Protein AF-H0STV4-F1 (afdb_monomer_lite)

Structure (mmCIF, N/CA/C/O backbone):
data_AF-H0STV4-F1
#
_entry.id   AF-H0STV4-F1
#
loop_
_atom_site.group_PDB
_atom_site.id
_atom_site.type_symbol
_atom_site.label_atom_id
_atom_site.label_alt_id
_atom_site.label_comp_id
_atom_site.label_asym_id
_atom_site.label_entity_id
_atom_site.label_seq_id
_atom_site.pdbx_PDB_ins_code
_atom_site.Cartn_x
_atom_site.Cartn_y
_atom_site.Cartn_z
_atom_site.occupancy
_atom_site.B_iso_or_equiv
_atom_site.auth_seq_id
_atom_site.auth_comp_id
_atom_site.auth_asym_id
_atom_site.auth_atom_id
_atom_site.pdbx_PDB_model_num
ATOM 1 N N . MET A 1 1 ? -21.681 3.203 3.249 1.00 51.81 1 MET A N 1
ATOM 2 C CA . MET A 1 1 ? -21.880 1.902 2.572 1.00 51.81 1 MET A CA 1
ATOM 3 C C . MET A 1 1 ? -22.870 2.113 1.442 1.00 51.81 1 MET A C 1
ATOM 5 O O . MET A 1 1 ? -23.924 2.678 1.706 1.00 51.81 1 MET A O 1
ATOM 9 N N . ALA A 1 2 ? -22.543 1.717 0.211 1.00 47.66 2 ALA A N 1
ATOM 10 C CA . ALA A 1 2 ? -23.515 1.722 -0.880 1.00 47.66 2 ALA A CA 1
ATOM 11 C C . ALA A 1 2 ? -24.512 0.575 -0.651 1.00 47.66 2 ALA A C 1
ATOM 13 O O . ALA A 1 2 ? -24.099 -0.566 -0.449 1.00 47.66 2 ALA A O 1
ATOM 14 N N . ARG A 1 3 ? -25.816 0.874 -0.612 1.00 60.69 3 ARG A N 1
ATOM 15 C CA . ARG A 1 3 ? -26.851 -0.166 -0.558 1.00 60.69 3 ARG A CA 1
ATOM 16 C C . ARG A 1 3 ? -26.825 -0.938 -1.876 1.00 60.69 3 ARG A C 1
ATOM 18 O O . ARG A 1 3 ? -26.877 -0.329 -2.941 1.00 60.69 3 ARG A O 1
ATOM 25 N N . LEU A 1 4 ? -26.755 -2.265 -1.795 1.00 68.12 4 LEU A N 1
ATOM 26 C CA . LEU A 1 4 ? -26.917 -3.127 -2.963 1.00 68.12 4 LEU A CA 1
ATOM 27 C C . LEU A 1 4 ? -28.318 -2.913 -3.552 1.00 68.12 4 LEU A C 1
ATOM 29 O O . LEU A 1 4 ? -29.299 -2.781 -2.813 1.00 68.12 4 LEU A O 1
ATOM 33 N N . ARG A 1 5 ? -28.398 -2.848 -4.884 1.00 71.69 5 ARG A N 1
ATOM 34 C CA . ARG A 1 5 ? -29.666 -2.703 -5.605 1.00 71.69 5 ARG A CA 1
ATOM 35 C C . ARG A 1 5 ? -30.547 -3.936 -5.354 1.00 71.69 5 ARG A C 1
ATOM 37 O O . ARG A 1 5 ? -30.046 -5.029 -5.082 1.00 71.69 5 ARG A O 1
ATOM 44 N N . LYS A 1 6 ? -31.874 -3.756 -5.400 1.00 68.56 6 LYS A N 1
ATOM 45 C CA . LYS A 1 6 ? -32.852 -4.823 -5.100 1.00 68.56 6 LYS A CA 1
ATOM 46 C C . LYS A 1 6 ? -32.646 -6.075 -5.965 1.00 68.56 6 LYS A C 1
ATOM 48 O O . LYS A 1 6 ? -32.851 -7.169 -5.454 1.00 68.56 6 LYS A O 1
ATOM 53 N N . ASP A 1 7 ? -32.181 -5.891 -7.196 1.00 74.38 7 ASP A N 1
ATOM 54 C CA . ASP A 1 7 ? -31.898 -6.885 -8.240 1.00 74.38 7 ASP A CA 1
ATOM 55 C C . ASP A 1 7 ? -30.516 -7.558 -8.128 1.00 74.38 7 ASP A C 1
ATOM 57 O O . ASP A 1 7 ? -30.128 -8.323 -9.008 1.00 74.38 7 ASP A O 1
ATOM 61 N N . HIS A 1 8 ? -29.750 -7.302 -7.064 1.00 72.62 8 HIS A N 1
ATOM 62 C CA . HIS A 1 8 ? -28.451 -7.944 -6.893 1.00 72.62 8 HIS A CA 1
ATOM 63 C C . HIS A 1 8 ? -28.598 -9.459 -6.664 1.00 72.62 8 HIS A C 1
ATOM 65 O O . HIS A 1 8 ? -29.076 -9.868 -5.602 1.00 72.62 8 HIS A O 1
ATOM 71 N N . GLN A 1 9 ? -28.144 -10.240 -7.652 1.00 75.69 9 GLN A N 1
ATOM 72 C CA . GLN A 1 9 ? -28.145 -11.713 -7.724 1.00 75.69 9 GLN A CA 1
ATOM 73 C C . GLN A 1 9 ? -27.020 -12.387 -6.904 1.00 75.69 9 GLN A C 1
ATOM 75 O O . GLN A 1 9 ? -26.939 -13.609 -6.861 1.00 75.69 9 GLN A O 1
ATOM 80 N N . GLY A 1 10 ? -26.118 -11.617 -6.283 1.00 77.50 10 GLY A N 1
ATOM 81 C CA . GLY A 1 10 ? -25.005 -12.155 -5.492 1.00 77.50 10 GLY A CA 1
ATOM 82 C C . GLY A 1 10 ? -25.397 -12.584 -4.073 1.00 77.50 10 GLY A C 1
ATOM 83 O O . GLY A 1 10 ? -26.418 -12.146 -3.534 1.00 77.50 10 GLY A O 1
ATOM 84 N N . GLU A 1 11 ? -24.550 -13.412 -3.452 1.00 80.75 11 GLU A N 1
ATOM 85 C CA . GLU A 1 11 ? -24.729 -13.886 -2.076 1.00 80.75 11 GLU A CA 1
ATOM 86 C C . GLU A 1 11 ? -24.857 -12.712 -1.091 1.00 80.75 11 GLU A C 1
ATOM 88 O O . GLU A 1 11 ? -24.025 -11.797 -1.041 1.00 80.75 11 GLU A O 1
ATOM 93 N N . ARG A 1 12 ? -25.927 -12.733 -0.289 1.00 81.88 12 ARG A N 1
ATOM 94 C CA . ARG A 1 12 ? -26.217 -11.694 0.702 1.00 81.88 12 ARG A CA 1
ATOM 95 C C . ARG A 1 12 ? -25.847 -12.163 2.096 1.00 81.88 12 ARG A C 1
ATOM 97 O O . ARG A 1 12 ? -26.148 -13.277 2.504 1.00 81.88 12 ARG A O 1
ATOM 104 N N . ARG A 1 13 ? -25.278 -11.244 2.873 1.00 84.69 13 ARG A N 1
ATOM 105 C CA . ARG A 1 13 ? -25.019 -11.443 4.301 1.00 84.69 13 ARG A CA 1
ATOM 106 C C . ARG A 1 13 ? -26.339 -11.298 5.060 1.00 84.69 13 ARG A C 1
ATOM 108 O O . ARG A 1 13 ? -26.748 -10.181 5.364 1.00 84.69 13 ARG A O 1
ATOM 115 N N . THR A 1 14 ? -27.023 -12.413 5.284 1.00 87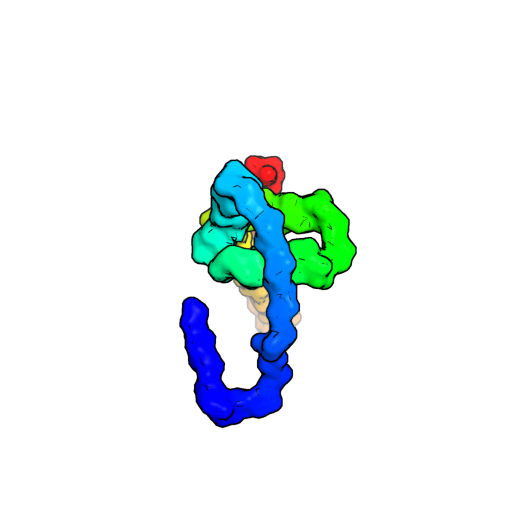.88 14 THR A N 1
ATOM 116 C CA . THR A 1 14 ? -28.345 -12.467 5.934 1.00 87.88 14 THR A CA 1
ATOM 117 C C . THR A 1 14 ? -28.286 -12.959 7.379 1.00 87.88 14 THR A C 1
ATOM 119 O O . THR A 1 14 ? -29.181 -12.641 8.157 1.00 87.88 14 THR A O 1
ATOM 122 N N . ALA A 1 15 ? -27.231 -13.685 7.757 1.00 87.38 15 ALA A N 1
ATOM 123 C CA . ALA A 1 15 ? -27.008 -14.141 9.126 1.00 87.38 15 ALA A CA 1
ATOM 124 C C . ALA A 1 15 ? -26.345 -13.052 9.988 1.00 87.38 15 ALA A C 1
ATOM 126 O O . ALA A 1 15 ? -25.443 -12.342 9.530 1.00 87.38 15 ALA A O 1
ATOM 127 N N . SER A 1 16 ? -26.776 -12.942 11.246 1.00 89.94 16 SER A N 1
ATOM 128 C CA . SER A 1 16 ? -26.238 -12.005 12.233 1.00 89.94 16 SER A CA 1
ATOM 129 C C . SER A 1 16 ? -25.525 -12.730 13.376 1.00 89.94 16 SER A C 1
ATOM 131 O O . SER A 1 16 ? -25.864 -13.852 13.741 1.00 89.94 16 SER A O 1
ATOM 133 N N . ILE A 1 17 ? -24.530 -12.055 13.952 1.00 87.19 17 ILE A N 1
ATOM 134 C CA . ILE A 1 17 ? -23.887 -12.429 15.214 1.00 87.19 17 ILE A CA 1
ATOM 135 C C . ILE A 1 17 ? -23.995 -11.217 16.140 1.00 87.19 17 ILE A C 1
ATOM 137 O O . ILE A 1 17 ? -23.702 -10.091 15.725 1.00 87.19 17 ILE A O 1
ATOM 141 N N . THR A 1 18 ? -24.403 -11.441 17.387 1.00 90.88 18 THR A N 1
ATOM 142 C CA . THR A 1 18 ? -24.515 -10.401 18.416 1.00 90.88 18 THR A CA 1
ATOM 143 C C . THR A 1 18 ? -23.579 -10.727 19.570 1.00 90.88 18 THR A C 1
ATOM 145 O O . THR A 1 18 ? -23.578 -11.845 20.071 1.00 90.88 18 THR A O 1
ATOM 148 N N . VAL A 1 19 ? -22.788 -9.741 19.995 1.00 88.38 19 VAL A N 1
ATOM 149 C CA . VAL A 1 19 ? -21.848 -9.857 21.116 1.00 88.38 19 VAL A CA 1
ATOM 150 C C . VAL A 1 19 ? -22.099 -8.690 22.063 1.00 88.38 19 VAL A C 1
ATOM 152 O O . VAL A 1 19 ? -22.200 -7.546 21.614 1.00 88.38 19 VAL A O 1
ATOM 155 N N . GLN A 1 20 ? -22.221 -8.971 23.360 1.00 94.69 20 GLN A N 1
ATOM 156 C CA . GLN A 1 20 ? -22.310 -7.932 24.383 1.00 94.69 20 GLN A CA 1
ATOM 157 C C . GLN A 1 20 ? -20.904 -7.462 24.759 1.00 94.69 20 GLN A C 1
ATOM 159 O O . GLN A 1 20 ? -20.009 -8.279 24.948 1.00 94.69 20 GLN A O 1
ATOM 164 N N . LEU A 1 21 ? -20.720 -6.146 24.840 1.00 93.00 21 LEU A N 1
ATOM 165 C CA . LEU A 1 21 ? -19.454 -5.501 25.173 1.00 93.00 21 LEU A CA 1
ATOM 166 C C . LEU A 1 21 ? -19.699 -4.478 26.276 1.00 93.00 21 LEU A C 1
ATOM 168 O O . LEU A 1 21 ? -20.718 -3.782 26.275 1.00 93.00 21 LEU A O 1
ATOM 172 N N . THR A 1 22 ? -18.728 -4.320 27.163 1.00 97.06 22 THR A N 1
ATOM 173 C CA . THR A 1 22 ? -18.657 -3.158 28.047 1.00 97.06 22 THR A CA 1
ATOM 174 C C . THR A 1 22 ? -18.464 -1.870 27.230 1.00 97.06 22 THR A C 1
ATOM 176 O O . THR A 1 22 ? -17.987 -1.905 26.085 1.00 97.06 22 THR A O 1
ATOM 179 N N . PRO A 1 23 ? -18.773 -0.689 27.802 1.00 96.62 23 PRO A N 1
ATOM 180 C CA . PRO A 1 23 ? -18.509 0.586 27.135 1.00 96.62 23 PRO A CA 1
ATOM 181 C C . PRO A 1 23 ? -17.040 0.754 26.719 1.00 96.62 23 PRO A C 1
ATOM 183 O O . PRO A 1 23 ? -16.761 1.254 25.628 1.00 96.62 23 PRO A O 1
ATOM 186 N N . GLN A 1 24 ? -16.103 0.286 27.550 1.00 94.00 24 GLN A N 1
ATOM 187 C CA . GLN A 1 24 ? -14.669 0.379 27.282 1.00 94.00 24 GLN A CA 1
ATOM 188 C C . GLN A 1 24 ? -14.239 -0.528 26.122 1.00 94.00 24 GLN A C 1
ATOM 190 O O . GLN A 1 24 ? -13.490 -0.101 25.244 1.00 94.00 24 GLN A O 1
ATOM 195 N N . GLU A 1 25 ? -14.735 -1.763 26.072 1.00 90.62 25 GLU A N 1
ATOM 196 C CA . GLU A 1 25 ? -14.464 -2.675 24.957 1.00 90.62 25 GLU A CA 1
ATOM 197 C C . GLU A 1 25 ? -15.044 -2.133 23.653 1.00 90.62 25 GLU A C 1
ATOM 199 O O . GLU A 1 25 ? -14.364 -2.126 22.626 1.00 90.62 25 GLU A O 1
ATOM 204 N N . ARG A 1 26 ? -16.266 -1.591 23.691 1.00 92.06 26 ARG A N 1
ATOM 205 C CA . ARG A 1 26 ? -16.886 -0.968 22.519 1.00 92.06 26 ARG A CA 1
ATOM 206 C C . ARG A 1 26 ? -16.070 0.216 22.004 1.00 92.06 26 ARG A C 1
ATOM 208 O O . ARG A 1 26 ? -15.904 0.338 20.788 1.00 92.06 26 ARG A O 1
ATOM 215 N N . ALA A 1 27 ? -15.553 1.063 22.894 1.00 89.38 27 ALA A N 1
ATOM 216 C CA . ALA A 1 27 ? -14.688 2.178 22.518 1.00 89.38 27 ALA A CA 1
ATOM 217 C C . ALA A 1 27 ? -13.421 1.680 21.807 1.00 89.38 27 ALA A C 1
ATOM 219 O O . ALA A 1 27 ? -13.135 2.129 20.700 1.00 89.38 27 ALA A O 1
ATOM 220 N N . ARG A 1 28 ? -12.745 0.666 22.366 1.00 85.88 28 ARG A N 1
ATOM 221 C CA . ARG A 1 28 ? -11.538 0.063 21.772 1.00 85.88 28 ARG A CA 1
ATOM 222 C C . ARG A 1 28 ? -11.792 -0.540 20.391 1.00 85.88 28 ARG A C 1
ATOM 224 O O . ARG A 1 28 ? -11.002 -0.337 19.475 1.00 85.88 28 ARG A O 1
ATOM 231 N N . VAL A 1 29 ? -12.887 -1.282 20.206 1.00 87.44 29 VAL A N 1
ATOM 232 C CA . VAL A 1 29 ? -13.220 -1.862 18.889 1.00 87.44 29 VAL A CA 1
ATOM 233 C C . VAL A 1 29 ? -13.570 -0.759 17.884 1.00 87.44 29 VAL A C 1
ATOM 235 O O . VAL A 1 29 ? -13.202 -0.854 16.717 1.00 87.44 29 VAL A O 1
ATOM 238 N N . THR A 1 30 ? -14.242 0.305 18.330 1.00 87.12 30 THR A N 1
ATOM 239 C CA . THR A 1 30 ? -14.601 1.449 17.474 1.00 87.12 30 THR A CA 1
ATOM 240 C C . THR A 1 30 ? -13.371 2.233 17.029 1.00 87.12 30 THR A C 1
ATOM 242 O O . THR A 1 30 ? -13.256 2.567 15.854 1.00 87.12 30 THR A O 1
ATOM 245 N N . GLU A 1 31 ? -12.439 2.480 17.945 1.00 84.62 31 GLU A N 1
ATOM 246 C CA . GLU A 1 31 ? -11.153 3.109 17.654 1.00 84.62 31 GLU A CA 1
ATOM 247 C C . GLU A 1 31 ? -10.359 2.288 16.631 1.00 84.62 31 GLU A C 1
ATOM 249 O O . GLU A 1 31 ? -9.963 2.810 15.588 1.00 84.62 31 GLU A O 1
ATOM 254 N N . ARG A 1 32 ? -10.224 0.976 16.865 1.00 81.44 32 ARG A N 1
ATOM 255 C CA . ARG A 1 32 ? -9.500 0.063 15.966 1.00 81.44 32 ARG A CA 1
ATOM 256 C C . ARG A 1 32 ? -10.146 -0.096 14.591 1.00 81.44 32 ARG A C 1
ATOM 258 O O . ARG A 1 32 ? -9.435 -0.294 13.611 1.00 81.44 32 ARG A O 1
ATOM 265 N N . ALA A 1 33 ? -11.472 0.001 14.491 1.00 83.19 33 ALA A N 1
ATOM 266 C CA . ALA A 1 33 ? -12.161 -0.031 13.201 1.00 83.19 33 ALA A CA 1
ATOM 267 C C . ALA A 1 33 ? -11.784 1.164 12.300 1.00 83.19 33 ALA A C 1
ATOM 269 O O . ALA A 1 33 ? -11.880 1.075 11.073 1.00 83.19 33 ALA A O 1
ATOM 270 N N . GLY A 1 34 ? -11.318 2.274 12.885 1.00 77.25 34 GLY A N 1
ATOM 271 C CA . GLY A 1 34 ? -10.871 3.453 12.153 1.00 77.25 34 GLY A CA 1
ATOM 272 C C . GLY A 1 34 ? -11.940 4.030 11.213 1.00 77.25 34 GLY A C 1
ATOM 273 O O . GLY A 1 34 ? -13.145 3.871 11.402 1.00 77.25 34 GLY A O 1
ATOM 274 N N . LYS A 1 35 ? -11.500 4.735 10.160 1.00 64.50 35 LYS A N 1
ATOM 275 C CA . LYS A 1 35 ? -12.401 5.404 9.194 1.00 64.50 35 LYS A CA 1
ATOM 276 C C . LYS A 1 35 ? -12.820 4.530 8.001 1.00 64.50 35 LYS A C 1
ATOM 278 O O . LYS A 1 35 ? -13.582 4.995 7.153 1.00 64.50 35 LYS A O 1
ATOM 283 N N . ARG A 1 36 ? -12.303 3.304 7.860 1.00 54.72 36 ARG A N 1
ATOM 284 C CA . ARG A 1 36 ? -12.459 2.500 6.632 1.00 54.72 36 ARG A CA 1
ATOM 285 C C . ARG A 1 36 ? -13.239 1.215 6.886 1.00 54.72 36 ARG A C 1
ATOM 287 O O . ARG A 1 36 ? -12.683 0.225 7.330 1.00 54.72 36 ARG A O 1
ATOM 294 N N . GLY A 1 37 ? -14.508 1.231 6.474 1.00 60.88 37 GLY A N 1
ATOM 295 C CA . GLY A 1 37 ? -15.434 0.111 6.645 1.00 60.88 37 GLY A CA 1
ATOM 296 C C . GLY A 1 37 ? -16.001 0.127 8.060 1.00 60.88 37 GLY A C 1
ATOM 297 O O . GLY A 1 37 ? -15.259 0.035 9.023 1.00 60.88 37 GLY A O 1
ATOM 298 N N . GLY A 1 38 ? -17.314 0.325 8.202 1.00 79.88 38 GLY A N 1
ATOM 299 C CA . GLY A 1 38 ? -17.937 0.454 9.523 1.00 79.88 38 GLY A CA 1
ATOM 300 C C . GLY A 1 38 ? -17.645 -0.738 10.4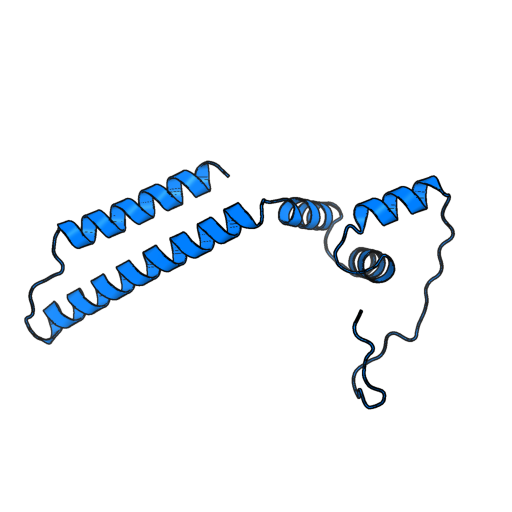44 1.00 79.88 38 GLY A C 1
ATOM 301 O O . GLY A 1 38 ? -17.260 -1.808 9.978 1.00 79.88 38 GLY A O 1
ATOM 302 N N . LEU A 1 39 ? -17.893 -0.556 11.743 1.00 84.88 39 LEU A N 1
ATOM 303 C CA . LEU A 1 39 ? -17.599 -1.505 12.827 1.00 84.88 39 LEU A CA 1
ATOM 304 C C . LEU A 1 39 ? -17.868 -2.984 12.475 1.00 84.88 39 LEU A C 1
ATOM 306 O O . LEU A 1 39 ? -17.042 -3.850 12.744 1.00 84.88 39 LEU A O 1
ATOM 310 N N . SER A 1 40 ? -18.998 -3.276 11.826 1.00 84.62 40 SER A N 1
ATOM 311 C CA . SER A 1 40 ? -19.384 -4.636 11.431 1.00 84.62 40 SER A CA 1
ATOM 312 C C . SER A 1 40 ? -18.455 -5.273 10.391 1.00 84.62 40 SER A C 1
ATOM 314 O O . SER A 1 40 ? -18.210 -6.474 10.451 1.00 84.62 40 SER A O 1
ATOM 316 N N . GLU A 1 41 ? -17.930 -4.497 9.439 1.00 82.94 41 GLU A N 1
ATOM 317 C CA . GLU A 1 41 ? -16.983 -5.005 8.438 1.00 82.94 41 GLU A CA 1
ATOM 318 C C . GLU A 1 41 ? -15.614 -5.269 9.067 1.00 82.94 41 GLU A C 1
ATOM 320 O O . GLU A 1 41 ? -15.006 -6.297 8.773 1.00 82.94 41 GLU A O 1
ATOM 325 N N . TYR A 1 42 ? -15.171 -4.385 9.970 1.00 85.19 42 TYR A N 1
ATOM 326 C CA . TYR A 1 42 ? -13.942 -4.577 10.741 1.00 85.19 42 TYR A CA 1
ATOM 327 C C . TYR A 1 42 ? -13.991 -5.886 11.542 1.00 85.19 42 TYR A C 1
ATOM 329 O O . TYR A 1 42 ? -13.133 -6.752 11.371 1.00 85.19 42 TYR A O 1
ATOM 337 N N . VAL A 1 43 ? -15.044 -6.075 12.345 1.00 86.56 43 VAL A N 1
ATOM 338 C CA . VAL A 1 43 ? -15.220 -7.285 13.164 1.00 86.56 43 VAL A CA 1
ATOM 339 C C . VAL A 1 43 ? -15.316 -8.535 12.290 1.00 86.56 43 VAL A C 1
ATOM 341 O O . VAL A 1 43 ? -14.639 -9.523 12.561 1.00 86.56 43 VAL A O 1
ATOM 344 N N . ARG A 1 44 ? -16.103 -8.494 11.207 1.00 85.56 44 ARG A N 1
ATOM 345 C CA . ARG A 1 44 ? -16.239 -9.631 10.287 1.00 85.56 44 ARG A CA 1
ATOM 346 C C . ARG A 1 44 ? -14.898 -10.027 9.677 1.00 85.56 44 ARG A C 1
ATOM 348 O O . ARG A 1 44 ? -14.584 -11.212 9.650 1.00 85.56 44 ARG A O 1
ATOM 355 N N . ARG A 1 45 ? -14.125 -9.059 9.173 1.00 83.31 45 ARG A N 1
ATOM 356 C CA . ARG A 1 45 ? -12.820 -9.332 8.563 1.00 83.31 45 ARG A CA 1
ATOM 357 C C . ARG A 1 45 ? -11.886 -9.980 9.573 1.00 83.31 45 ARG A C 1
ATOM 359 O O . ARG A 1 45 ? -11.301 -10.997 9.245 1.00 83.31 45 ARG A O 1
ATOM 366 N N . ARG A 1 46 ? -11.838 -9.448 10.796 1.00 82.19 46 ARG A N 1
ATOM 367 C CA . ARG A 1 46 ? -10.978 -9.948 11.874 1.00 82.19 46 ARG A CA 1
ATOM 368 C C . ARG A 1 46 ? -11.362 -11.336 12.394 1.00 82.19 46 ARG A C 1
ATOM 370 O O . ARG A 1 46 ? -10.510 -12.031 12.927 1.00 82.19 46 ARG A O 1
ATOM 377 N N . LEU A 1 47 ? -12.636 -11.724 12.297 1.00 84.50 47 LEU A N 1
ATOM 378 C CA . LEU A 1 47 ? -13.112 -13.052 12.710 1.00 84.50 47 LEU A CA 1
ATOM 379 C C . LEU A 1 47 ? -12.979 -14.111 11.608 1.00 84.50 47 LEU A C 1
ATOM 381 O O . LEU A 1 47 ? -12.879 -15.292 11.920 1.00 84.50 47 LEU A O 1
ATOM 385 N N . LEU A 1 48 ? -13.028 -13.706 10.335 1.00 84.19 48 LEU A N 1
ATOM 386 C CA . LEU A 1 48 ? -12.978 -14.620 9.186 1.00 84.19 48 LEU A CA 1
ATOM 387 C C . LEU A 1 48 ? -11.604 -14.684 8.508 1.00 84.19 48 LEU A C 1
ATOM 389 O O . LEU A 1 48 ? -11.381 -15.558 7.671 1.00 84.19 48 LEU A O 1
ATOM 393 N N . SER A 1 49 ? -10.692 -13.770 8.828 1.00 76.25 49 SER A N 1
ATOM 394 C CA . SER A 1 49 ? -9.300 -13.844 8.402 1.00 76.25 49 SER A CA 1
ATOM 395 C C . SER A 1 49 ? -8.637 -15.072 9.026 1.00 76.25 49 SER A C 1
ATOM 397 O O . SER A 1 49 ? -8.653 -15.238 10.242 1.00 76.25 49 SER A O 1
ATOM 399 N N . ARG A 1 50 ? -8.020 -15.917 8.192 1.00 62.69 50 ARG A N 1
ATOM 400 C CA . ARG A 1 50 ? -7.115 -16.997 8.637 1.00 62.69 50 ARG A CA 1
ATOM 401 C C . ARG A 1 50 ? -5.758 -16.482 9.122 1.00 62.69 50 ARG A C 1
ATOM 403 O O . ARG A 1 50 ? -4.934 -17.268 9.571 1.00 62.69 50 ARG A O 1
ATOM 410 N N . GLU A 1 51 ? -5.541 -15.186 8.979 1.00 55.19 51 GLU A N 1
ATOM 411 C CA . 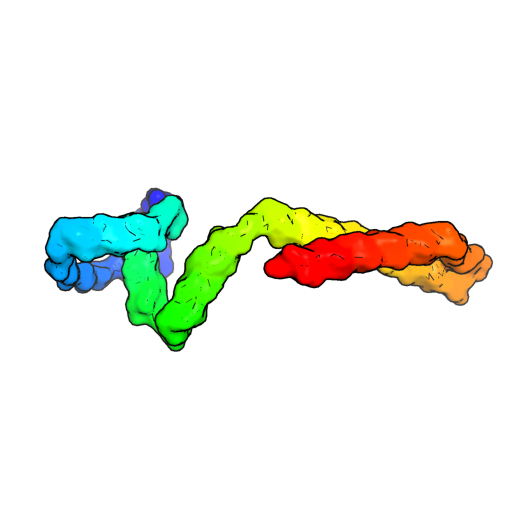GLU A 1 51 ? -4.325 -14.496 9.367 1.00 55.19 51 GLU A CA 1
ATOM 412 C C . GLU A 1 51 ? -4.193 -14.492 10.891 1.00 55.19 51 GLU A C 1
ATOM 414 O O . GLU A 1 51 ? -5.149 -14.242 11.632 1.00 55.19 51 GLU A O 1
ATOM 419 N N . SER A 1 52 ? -2.990 -14.805 11.352 1.00 56.09 52 SER A N 1
ATOM 420 C CA . SER A 1 52 ? -2.593 -14.694 12.748 1.00 56.09 52 SER A CA 1
ATOM 421 C C . SER A 1 52 ? -2.850 -13.272 13.264 1.00 56.09 52 SER A C 1
ATOM 423 O O . SER A 1 52 ? -2.825 -12.300 12.509 1.00 56.09 52 SER A O 1
ATOM 425 N N . ALA A 1 53 ? -3.086 -13.117 14.572 1.00 56.59 53 ALA A N 1
ATOM 426 C CA . ALA A 1 53 ? -3.294 -11.794 15.175 1.00 56.59 53 ALA A CA 1
ATOM 427 C C . ALA A 1 53 ? -2.164 -10.797 14.821 1.00 56.59 53 ALA A C 1
ATOM 429 O O . ALA A 1 53 ? -2.442 -9.614 14.641 1.00 56.59 53 ALA A O 1
ATOM 430 N N . ALA A 1 54 ? -0.940 -11.304 14.626 1.00 53.78 54 ALA A N 1
ATOM 431 C CA . ALA A 1 54 ? 0.231 -10.554 14.178 1.00 53.78 54 ALA A CA 1
ATOM 432 C C . ALA A 1 54 ? 0.134 -10.057 12.720 1.00 53.78 54 ALA A C 1
ATOM 434 O O . ALA A 1 54 ? 0.542 -8.939 12.426 1.00 53.78 54 ALA A O 1
ATOM 435 N N . GLU A 1 55 ? -0.440 -10.838 11.803 1.00 54.47 55 GLU A N 1
ATOM 436 C CA . GLU A 1 55 ? -0.644 -10.430 10.402 1.00 54.47 55 GLU A CA 1
ATOM 437 C C . GLU A 1 55 ? -1.761 -9.387 10.264 1.00 54.47 55 GLU A C 1
ATOM 439 O O . GLU A 1 55 ? -1.706 -8.513 9.402 1.00 54.47 55 GLU A O 1
ATOM 444 N N . LEU A 1 56 ? -2.761 -9.416 11.148 1.00 54.41 56 LEU A N 1
ATOM 445 C CA . LEU A 1 56 ? -3.808 -8.396 11.148 1.00 54.41 56 LEU A CA 1
ATOM 446 C C . LEU A 1 56 ? -3.349 -7.071 11.765 1.00 54.41 56 LEU A C 1
ATOM 448 O O . LEU A 1 56 ? -3.742 -5.998 11.297 1.00 54.41 56 LEU A O 1
ATOM 452 N N . GLU A 1 57 ? -2.528 -7.134 12.814 1.00 53.78 57 GLU A N 1
ATOM 453 C CA . GLU A 1 57 ? -1.852 -5.957 13.363 1.00 53.78 57 GLU A CA 1
ATOM 454 C C . GLU A 1 57 ? -0.874 -5.381 12.339 1.00 53.78 57 GLU A C 1
ATOM 456 O O . GLU A 1 57 ? -0.953 -4.184 12.071 1.00 53.78 57 GLU A O 1
ATOM 461 N N . SER A 1 58 ? -0.098 -6.216 11.635 1.00 51.75 58 SER A N 1
ATOM 462 C CA . SER A 1 58 ? 0.781 -5.752 10.555 1.00 51.75 58 SER A CA 1
ATOM 463 C C . SER A 1 58 ? 0.015 -5.177 9.365 1.00 51.75 58 SER A C 1
ATOM 465 O O . SER A 1 58 ? 0.515 -4.268 8.726 1.00 51.75 58 SER A O 1
ATOM 467 N N . GLN A 1 59 ? -1.220 -5.598 9.077 1.00 50.44 59 GLN A N 1
ATOM 468 C CA . GLN A 1 59 ? -2.070 -4.929 8.079 1.00 50.44 59 GLN A CA 1
ATOM 469 C C . GLN A 1 59 ? -2.632 -3.588 8.564 1.00 50.44 59 GLN A C 1
ATOM 471 O O . GLN A 1 59 ? -2.945 -2.714 7.750 1.00 50.44 59 GLN A O 1
ATOM 476 N N . THR A 1 60 ? -2.768 -3.412 9.877 1.00 50.41 60 THR A N 1
ATOM 477 C CA . THR A 1 60 ? -3.215 -2.157 10.494 1.00 50.41 60 THR A CA 1
ATOM 478 C C . THR A 1 60 ? -2.045 -1.170 10.611 1.00 50.41 60 THR A C 1
ATOM 480 O O . THR A 1 60 ? -2.221 0.015 10.333 1.00 50.41 60 THR A O 1
ATOM 483 N N . GLU A 1 61 ? -0.835 -1.666 10.881 1.00 45.81 61 GLU A N 1
ATOM 484 C CA . GLU A 1 61 ? 0.433 -0.927 10.832 1.00 45.81 61 GLU A CA 1
ATOM 485 C C . GLU A 1 61 ? 0.916 -0.682 9.395 1.00 45.81 61 GLU A C 1
ATOM 487 O O . GLU A 1 61 ? 1.344 0.418 9.080 1.00 45.81 61 GLU A O 1
ATOM 492 N N . ALA A 1 62 ? 0.722 -1.606 8.453 1.00 46.72 62 ALA A N 1
ATOM 493 C CA . ALA A 1 62 ? 0.919 -1.372 7.017 1.00 46.72 62 ALA A CA 1
ATOM 494 C C . ALA A 1 62 ? -0.155 -0.441 6.432 1.00 46.72 62 ALA A C 1
ATOM 496 O O . ALA A 1 62 ? 0.049 0.188 5.395 1.00 46.72 62 ALA A O 1
ATOM 497 N N . ALA A 1 63 ? -1.304 -0.296 7.102 1.00 46.28 63 ALA A N 1
ATOM 498 C CA . ALA A 1 63 ? -2.242 0.788 6.825 1.00 46.28 63 ALA A CA 1
ATOM 499 C C . ALA A 1 63 ? -1.817 2.127 7.463 1.00 46.28 63 ALA A C 1
ATOM 501 O O . ALA A 1 63 ? -2.362 3.159 7.042 1.00 46.28 63 ALA A O 1
ATOM 502 N N . ALA A 1 64 ? -0.879 2.093 8.419 1.00 45.94 64 ALA A N 1
ATOM 503 C CA . ALA A 1 64 ? -0.202 3.225 9.052 1.00 45.94 64 ALA A CA 1
ATOM 504 C C . ALA A 1 64 ? 1.191 3.526 8.460 1.00 45.94 64 ALA A C 1
ATOM 506 O O . ALA A 1 64 ? 1.743 4.578 8.767 1.00 45.94 64 ALA A O 1
ATOM 507 N N . PHE A 1 65 ? 1.716 2.690 7.555 1.00 52.38 65 PHE A N 1
ATOM 508 C CA . PHE A 1 65 ? 2.738 3.114 6.600 1.00 52.38 65 PHE A CA 1
ATOM 509 C C . PHE A 1 65 ? 2.162 4.312 5.860 1.00 52.38 65 PHE A C 1
ATOM 511 O O . PHE A 1 65 ? 1.056 4.219 5.303 1.00 52.38 65 PHE A O 1
ATOM 518 N N . ASP A 1 66 ? 2.859 5.450 5.900 1.00 57.41 66 ASP A N 1
ATOM 519 C CA . ASP A 1 66 ? 2.371 6.665 5.272 1.00 57.41 66 ASP A CA 1
ATOM 520 C C . ASP A 1 66 ? 2.114 6.348 3.798 1.00 57.41 66 ASP A C 1
ATOM 522 O O . ASP A 1 66 ? 3.018 6.161 2.981 1.00 57.41 66 ASP A O 1
ATOM 526 N N . ARG A 1 67 ? 0.830 6.235 3.438 1.00 62.81 67 ARG A N 1
ATOM 527 C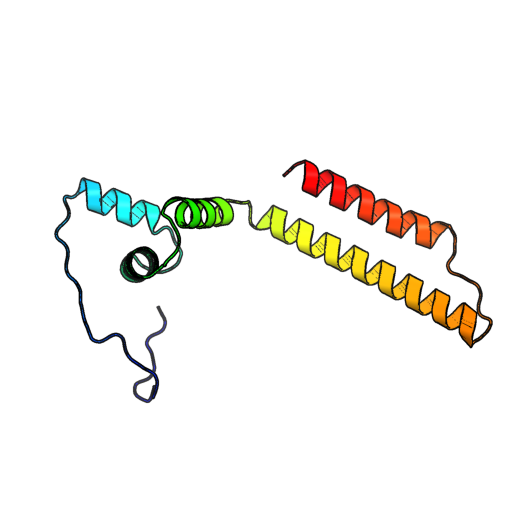 CA . ARG A 1 67 ? 0.415 5.905 2.072 1.00 62.81 67 ARG A CA 1
ATOM 528 C C . ARG A 1 67 ? 0.996 6.908 1.087 1.00 62.81 67 ARG A C 1
ATOM 530 O O . ARG A 1 67 ? 1.039 6.607 -0.101 1.00 62.81 67 ARG A O 1
ATOM 537 N N . LYS A 1 68 ? 1.383 8.099 1.550 1.00 67.69 68 LYS A N 1
ATOM 538 C CA . LYS A 1 68 ? 2.099 9.091 0.763 1.00 67.69 68 LYS A CA 1
ATOM 539 C C . LYS A 1 68 ? 3.506 8.620 0.397 1.00 67.69 68 LYS A C 1
ATOM 541 O O . LYS A 1 68 ? 3.858 8.734 -0.771 1.00 67.69 68 LYS A O 1
ATOM 546 N N . GLU A 1 69 ? 4.265 8.060 1.332 1.00 70.88 69 GLU A N 1
ATOM 547 C CA . GLU A 1 69 ? 5.626 7.561 1.099 1.00 70.88 69 GLU A CA 1
ATOM 548 C C . GLU A 1 69 ? 5.621 6.321 0.209 1.00 70.88 69 GLU A C 1
ATOM 550 O O . GLU A 1 69 ? 6.337 6.280 -0.789 1.00 70.88 69 GLU A O 1
ATOM 555 N N . VAL A 1 70 ? 4.711 5.375 0.460 1.00 74.94 70 VAL A N 1
ATOM 556 C CA . VAL A 1 70 ? 4.547 4.199 -0.410 1.00 74.94 70 VAL A CA 1
ATOM 557 C C . VAL A 1 70 ? 4.109 4.611 -1.819 1.00 74.94 70 VAL A C 1
ATOM 559 O O . VAL A 1 70 ? 4.639 4.111 -2.809 1.00 74.94 70 VAL A O 1
ATOM 562 N N . ARG A 1 71 ? 3.173 5.561 -1.955 1.00 76.56 71 ARG A N 1
ATOM 563 C CA . ARG A 1 71 ? 2.788 6.094 -3.276 1.00 76.56 71 ARG A CA 1
ATOM 564 C C . ARG A 1 71 ? 3.940 6.821 -3.957 1.00 76.56 71 ARG A C 1
ATOM 566 O O . ARG A 1 71 ? 4.096 6.669 -5.163 1.00 76.56 71 ARG A O 1
ATOM 573 N N . ALA A 1 72 ? 4.727 7.594 -3.213 1.00 79.38 72 ALA A N 1
ATOM 574 C CA . ALA A 1 72 ? 5.899 8.268 -3.753 1.00 79.38 72 ALA A CA 1
ATOM 575 C C . ALA A 1 72 ? 6.919 7.247 -4.273 1.00 79.38 72 ALA A C 1
ATOM 577 O O . ALA A 1 72 ? 7.413 7.408 -5.386 1.00 79.38 72 ALA A O 1
ATOM 578 N N . LEU A 1 73 ? 7.151 6.161 -3.529 1.00 80.31 73 LEU A N 1
ATOM 579 C CA . LEU A 1 73 ? 8.026 5.073 -3.951 1.00 80.31 73 LEU A CA 1
ATOM 580 C C . LEU A 1 73 ? 7.498 4.376 -5.215 1.00 80.31 73 LEU A C 1
ATOM 582 O O . LEU A 1 73 ? 8.253 4.178 -6.162 1.00 80.31 73 LEU A O 1
ATOM 586 N N . VAL A 1 74 ? 6.194 4.084 -5.288 1.00 81.44 74 VAL A N 1
ATOM 587 C CA . VAL A 1 74 ? 5.561 3.503 -6.489 1.00 81.44 74 VAL A CA 1
ATOM 588 C C . VAL A 1 74 ? 5.731 4.407 -7.714 1.00 81.44 74 VAL A C 1
ATOM 590 O O . VAL A 1 74 ? 6.091 3.919 -8.784 1.00 81.44 74 VAL A O 1
ATOM 593 N N . VAL A 1 75 ? 5.522 5.719 -7.571 1.00 82.94 75 VAL A N 1
ATOM 594 C CA . VAL A 1 75 ? 5.717 6.686 -8.667 1.00 82.94 75 VAL A CA 1
ATOM 595 C C . VAL A 1 75 ? 7.181 6.726 -9.116 1.00 82.94 75 VAL A C 1
ATOM 597 O O . VAL A 1 75 ? 7.459 6.769 -10.314 1.00 82.94 75 VAL A O 1
ATOM 600 N N . GLN A 1 76 ? 8.132 6.668 -8.181 1.00 81.31 76 GLN A N 1
ATOM 601 C CA . GLN A 1 76 ? 9.558 6.626 -8.518 1.00 81.31 76 GLN A CA 1
ATOM 602 C C . GLN A 1 76 ? 9.939 5.338 -9.255 1.00 81.31 76 GLN A C 1
ATOM 604 O O . GLN A 1 76 ? 10.634 5.401 -10.267 1.00 81.31 76 GLN A O 1
ATOM 609 N N . LEU A 1 77 ? 9.431 4.185 -8.812 1.00 83.88 77 LEU A N 1
ATOM 610 C CA . LEU A 1 77 ? 9.639 2.908 -9.498 1.00 83.88 77 LEU A CA 1
ATOM 611 C C . LEU A 1 77 ? 9.050 2.914 -10.916 1.00 83.88 77 LEU A C 1
ATOM 613 O O . LEU A 1 77 ? 9.683 2.413 -11.844 1.00 83.88 77 LEU A O 1
ATOM 617 N N . GLN A 1 78 ? 7.882 3.534 -11.118 1.00 82.50 78 GLN A N 1
ATOM 618 C CA . GLN A 1 78 ? 7.301 3.715 -12.454 1.00 82.50 78 GLN A CA 1
ATOM 619 C C . GLN A 1 78 ? 8.187 4.576 -13.366 1.00 82.50 78 GLN A C 1
ATOM 621 O O . GLN A 1 78 ? 8.341 4.254 -14.549 1.00 82.50 78 GLN A O 1
ATOM 626 N N . ARG A 1 79 ? 8.800 5.643 -12.833 1.00 81.94 79 ARG A N 1
ATOM 627 C CA . ARG A 1 79 ? 9.738 6.483 -13.594 1.00 81.94 79 ARG A CA 1
ATOM 628 C C . ARG A 1 79 ? 10.980 5.697 -14.014 1.00 81.94 79 ARG A C 1
ATOM 630 O O . ARG A 1 79 ? 11.327 5.710 -15.190 1.00 81.94 79 ARG A O 1
ATOM 637 N N . ILE A 1 80 ? 11.573 4.939 -13.090 1.00 86.00 80 ILE A N 1
ATOM 638 C CA . ILE A 1 80 ? 12.717 4.059 -13.377 1.00 86.00 80 ILE A CA 1
ATOM 639 C C . ILE A 1 80 ? 12.366 3.058 -14.482 1.00 86.00 80 ILE A C 1
ATOM 641 O O . ILE A 1 80 ? 13.103 2.934 -15.456 1.00 86.00 80 ILE A O 1
ATOM 645 N N . GLY A 1 81 ? 11.222 2.376 -14.372 1.00 83.25 81 GLY A N 1
ATOM 646 C CA . GLY A 1 81 ? 10.785 1.413 -15.384 1.00 83.25 81 GLY A CA 1
ATOM 647 C C . GLY A 1 81 ? 10.576 2.047 -16.763 1.00 83.25 81 GLY A C 1
ATOM 648 O O . GLY A 1 81 ? 10.934 1.452 -17.778 1.00 83.25 81 GLY A O 1
ATOM 649 N N . THR A 1 82 ? 10.063 3.278 -16.808 1.00 86.44 82 THR A N 1
ATOM 650 C CA . THR A 1 82 ? 9.910 4.037 -18.059 1.00 86.44 82 THR A CA 1
ATOM 651 C C . THR A 1 82 ? 11.268 4.335 -18.696 1.00 86.44 82 THR A C 1
ATOM 653 O O . THR A 1 82 ? 11.449 4.064 -19.883 1.00 86.44 82 THR A O 1
ATOM 656 N N . ASN A 1 83 ? 12.239 4.814 -17.914 1.00 82.81 83 ASN A N 1
ATOM 657 C CA . ASN A 1 83 ? 13.588 5.111 -18.401 1.00 82.81 83 ASN A CA 1
ATOM 658 C C . ASN A 1 83 ? 14.300 3.843 -18.895 1.00 82.81 83 ASN A C 1
ATOM 660 O O . ASN A 1 83 ? 14.885 3.841 -19.977 1.00 82.81 83 ASN A O 1
ATOM 664 N N . LEU A 1 84 ? 14.185 2.731 -18.160 1.00 84.62 84 LEU A N 1
ATOM 665 C CA . LEU A 1 84 ? 14.735 1.438 -18.579 1.00 84.62 84 LEU A CA 1
ATOM 666 C C . LEU A 1 84 ? 14.115 0.949 -19.893 1.00 84.62 84 LEU A C 1
ATOM 668 O O . LEU A 1 84 ? 14.838 0.480 -20.770 1.00 84.62 84 LEU A O 1
ATOM 672 N N . ASN A 1 85 ? 12.800 1.102 -20.066 1.00 88.56 85 ASN A N 1
ATOM 673 C CA . ASN A 1 85 ? 12.134 0.760 -21.322 1.00 88.56 85 ASN A CA 1
ATOM 674 C C . ASN A 1 85 ? 12.614 1.629 -22.489 1.00 88.56 85 ASN A C 1
ATOM 676 O O . ASN A 1 85 ? 12.798 1.113 -23.589 1.00 88.56 85 ASN A O 1
ATOM 680 N N . GLN A 1 86 ? 12.846 2.924 -22.267 1.00 84.31 86 GLN A N 1
ATOM 681 C CA . GLN A 1 86 ? 13.392 3.817 -23.294 1.00 84.31 86 GLN A CA 1
ATOM 682 C C . GLN A 1 86 ? 14.825 3.431 -23.677 1.00 84.31 86 GLN A C 1
ATOM 684 O O . GLN A 1 86 ? 15.139 3.352 -24.864 1.00 84.31 86 GLN A O 1
ATOM 689 N N . LEU A 1 87 ? 15.676 3.116 -22.694 1.00 86.56 87 LEU A N 1
ATOM 690 C CA . LEU A 1 87 ? 17.033 2.621 -22.939 1.00 86.56 87 LEU A CA 1
ATOM 691 C C . LEU A 1 87 ? 17.018 1.299 -23.714 1.00 86.56 87 LEU A C 1
ATOM 693 O O . LEU A 1 87 ? 17.778 1.141 -24.667 1.00 86.56 87 LEU A O 1
ATOM 697 N N . ALA A 1 88 ? 16.129 0.372 -23.351 1.00 86.38 88 ALA A N 1
ATOM 698 C CA . ALA A 1 88 ? 15.967 -0.896 -24.054 1.00 86.38 88 ALA A CA 1
ATOM 699 C C . ALA A 1 88 ? 15.474 -0.692 -25.495 1.00 86.38 88 ALA A C 1
ATOM 701 O O . ALA A 1 88 ? 15.999 -1.318 -26.414 1.00 86.38 88 ALA A O 1
ATOM 702 N N . ALA A 1 89 ? 14.508 0.205 -25.716 1.00 85.62 89 ALA A N 1
ATOM 703 C CA . ALA A 1 89 ? 14.030 0.554 -27.051 1.00 85.62 89 ALA A CA 1
ATOM 704 C C . ALA A 1 89 ? 15.154 1.156 -27.909 1.00 85.62 89 ALA A C 1
ATOM 706 O O . ALA A 1 89 ? 15.407 0.664 -29.005 1.00 85.62 89 ALA A O 1
ATOM 707 N N . HIS A 1 90 ? 15.900 2.133 -27.385 1.00 83.25 90 HIS A N 1
ATOM 708 C CA . HIS A 1 90 ? 17.057 2.714 -28.072 1.00 83.25 90 HIS A CA 1
ATOM 709 C C . HIS A 1 90 ? 18.154 1.683 -28.360 1.00 83.25 90 HIS A C 1
ATOM 711 O O . HIS A 1 90 ? 18.703 1.667 -29.458 1.00 83.25 90 HIS A O 1
ATOM 717 N N . ALA A 1 91 ? 18.462 0.791 -27.416 1.00 83.88 91 ALA A N 1
ATOM 718 C CA . ALA A 1 91 ? 19.437 -0.276 -27.633 1.00 83.88 91 ALA A CA 1
ATOM 719 C C . ALA A 1 91 ? 18.972 -1.265 -28.717 1.00 83.88 91 ALA A C 1
ATOM 721 O O . ALA A 1 91 ? 19.768 -1.695 -29.553 1.00 83.88 91 ALA A O 1
ATOM 722 N N . ASN A 1 92 ? 17.677 -1.591 -28.746 1.00 85.12 92 ASN A N 1
ATOM 723 C CA . ASN A 1 92 ? 17.090 -2.430 -29.787 1.00 85.12 92 ASN A CA 1
ATOM 724 C C . ASN A 1 92 ? 17.131 -1.744 -31.156 1.00 85.12 92 ASN A C 1
ATOM 726 O O . ASN A 1 92 ? 17.504 -2.381 -32.137 1.00 85.12 92 ASN A O 1
ATOM 730 N N . GLU A 1 93 ? 16.806 -0.454 -31.234 1.00 83.69 93 GLU A N 1
ATOM 731 C CA . GLU A 1 93 ? 16.911 0.324 -32.471 1.00 83.69 93 GLU A CA 1
ATOM 732 C C . GLU A 1 93 ? 18.361 0.461 -32.948 1.00 83.69 93 GLU A C 1
ATOM 734 O O . GLU A 1 93 ? 18.624 0.362 -34.146 1.00 83.69 93 GLU A O 1
ATOM 739 N N . ALA A 1 94 ? 19.316 0.624 -32.032 1.00 83.06 94 ALA A N 1
ATOM 740 C CA . ALA A 1 94 ? 20.736 0.636 -32.360 1.00 83.06 94 ALA A CA 1
ATOM 741 C C . ALA A 1 94 ? 21.183 -0.705 -32.954 1.00 83.06 94 ALA A C 1
ATOM 743 O O . ALA A 1 94 ? 21.836 -0.748 -33.996 1.00 83.06 94 ALA A O 1
ATOM 744 N N . ARG A 1 95 ? 20.753 -1.814 -32.339 1.00 80.81 95 ARG A N 1
ATOM 745 C CA . ARG A 1 95 ? 21.079 -3.170 -32.794 1.00 80.81 95 ARG A CA 1
ATOM 746 C C . ARG A 1 95 ? 20.428 -3.530 -34.131 1.00 80.81 95 ARG A C 1
ATOM 748 O O . ARG A 1 95 ? 21.053 -4.208 -34.937 1.00 80.81 95 ARG A O 1
ATOM 755 N N . LEU A 1 96 ? 19.168 -3.148 -34.337 1.00 80.94 96 LEU A N 1
ATOM 756 C CA . LEU A 1 96 ? 18.357 -3.601 -35.475 1.00 80.94 96 LEU A CA 1
ATOM 757 C C . LEU A 1 96 ? 18.387 -2.641 -36.667 1.00 80.94 96 LEU A C 1
ATOM 759 O O . LEU A 1 96 ? 18.250 -3.088 -37.800 1.00 80.94 96 LEU A O 1
ATOM 763 N N . ALA A 1 97 ? 18.548 -1.341 -36.420 1.00 79.38 97 ALA A N 1
ATOM 764 C CA . ALA A 1 97 ? 18.463 -0.298 -37.442 1.00 79.38 97 ALA A CA 1
ATOM 765 C C . ALA A 1 97 ? 19.762 0.516 -37.591 1.00 79.38 97 ALA A C 1
ATOM 767 O O . ALA A 1 97 ? 19.772 1.510 -38.313 1.00 79.38 97 ALA A O 1
ATOM 768 N N . GLY A 1 98 ? 20.846 0.129 -36.904 1.00 81.81 98 GLY A N 1
ATOM 769 C CA . GLY A 1 98 ? 22.149 0.800 -36.989 1.00 81.81 98 GLY A CA 1
ATOM 770 C C . GLY A 1 98 ? 22.166 2.215 -36.401 1.00 81.81 98 GLY A C 1
ATOM 771 O O . GLY A 1 98 ? 23.043 3.011 -36.732 1.00 81.81 98 GLY A O 1
ATOM 772 N N . LYS A 1 99 ? 21.185 2.553 -35.555 1.00 81.56 99 LYS A N 1
ATOM 773 C CA . LYS A 1 99 ? 21.144 3.834 -34.839 1.00 81.56 99 LYS A CA 1
ATOM 774 C C . LYS A 1 99 ? 22.243 3.908 -33.762 1.00 81.56 99 LYS A C 1
ATOM 776 O O . LYS A 1 99 ? 22.748 2.875 -33.322 1.00 81.56 99 LYS A O 1
ATOM 781 N N . PRO A 1 100 ? 22.623 5.112 -33.307 1.00 79.75 100 PRO A N 1
ATOM 782 C CA . PRO A 1 100 ? 23.542 5.252 -32.183 1.00 79.75 100 PRO A CA 1
ATOM 783 C C . PRO A 1 100 ? 22.958 4.651 -30.895 1.00 79.75 100 PRO A C 1
ATOM 785 O O . PRO A 1 100 ? 21.756 4.737 -30.640 1.00 79.75 100 PRO A O 1
ATOM 788 N N . LEU A 1 101 ? 23.832 4.055 -30.081 1.00 85.25 101 LEU A N 1
ATOM 789 C CA . LEU A 1 101 ? 23.502 3.566 -28.741 1.00 85.25 101 LEU A CA 1
ATOM 790 C C . LEU A 1 101 ? 23.013 4.710 -27.830 1.00 85.25 101 LEU A C 1
ATOM 792 O O . LEU A 1 101 ? 23.338 5.874 -28.086 1.00 85.25 101 LEU A O 1
ATOM 796 N N . PRO A 1 102 ? 22.279 4.392 -26.744 1.00 83.19 102 PRO A N 1
ATOM 797 C CA . PRO A 1 102 ? 21.940 5.377 -25.724 1.00 83.19 102 PRO A CA 1
ATOM 798 C C . PRO A 1 102 ? 23.183 6.127 -25.240 1.00 83.19 102 PRO A C 1
ATOM 800 O O . PRO A 1 102 ? 24.246 5.527 -25.052 1.00 83.19 102 PRO A O 1
ATOM 803 N N . SER A 1 103 ? 23.056 7.435 -25.025 1.00 84.56 103 SER A N 1
ATOM 804 C CA . SER A 1 103 ? 24.186 8.237 -24.564 1.00 84.56 103 SER A CA 1
ATOM 805 C C . SER A 1 103 ? 24.537 7.896 -23.115 1.00 84.56 103 SER A C 1
ATOM 807 O O . SER A 1 103 ? 23.679 7.515 -22.315 1.00 84.56 103 SER A O 1
ATOM 809 N N . HIS A 1 104 ? 25.807 8.078 -22.747 1.00 83.44 104 HIS A N 1
ATOM 810 C CA . HIS A 1 104 ? 26.262 7.860 -21.373 1.00 83.44 104 HIS A CA 1
ATOM 811 C C . HIS A 1 104 ? 25.450 8.685 -20.354 1.00 83.44 104 HIS A C 1
ATOM 813 O O . HIS A 1 104 ? 25.111 8.177 -19.290 1.00 83.44 104 HIS A O 1
ATOM 819 N N . GLY A 1 105 ? 25.040 9.907 -20.719 1.00 81.38 105 GLY A N 1
ATOM 820 C CA . GLY A 1 105 ? 24.188 10.754 -19.879 1.00 81.38 105 GLY A CA 1
ATOM 821 C C . GLY A 1 105 ? 22.805 10.158 -19.597 1.00 81.38 105 GLY A C 1
ATOM 822 O O . GLY A 1 105 ? 22.338 10.238 -18.467 1.00 81.38 105 GLY A O 1
ATOM 823 N N . GLN A 1 106 ? 22.179 9.495 -20.576 1.00 79.06 106 GLN A N 1
ATOM 824 C CA . GLN A 1 106 ? 20.882 8.823 -20.381 1.00 79.06 106 GLN A CA 1
ATOM 825 C C . GLN A 1 106 ? 20.994 7.621 -19.430 1.00 79.06 106 GLN A C 1
ATOM 827 O O . GLN A 1 106 ? 20.074 7.324 -18.668 1.00 79.06 106 GLN A O 1
ATOM 832 N N . ILE A 1 107 ? 22.133 6.926 -19.467 1.00 84.56 107 ILE A N 1
ATOM 833 C CA . ILE A 1 107 ? 22.415 5.797 -18.574 1.00 84.56 107 ILE A CA 1
ATOM 834 C C . ILE A 1 107 ? 22.663 6.302 -17.144 1.00 84.56 107 ILE A C 1
ATOM 836 O O . ILE A 1 107 ? 22.093 5.755 -16.200 1.00 84.56 107 ILE A O 1
ATOM 840 N N . GLU A 1 108 ? 23.458 7.363 -16.982 1.00 85.06 108 GLU A N 1
ATOM 841 C CA . GLU A 1 108 ? 23.725 7.994 -15.680 1.00 85.06 108 GLU A CA 1
ATOM 842 C C . GLU A 1 108 ? 22.458 8.574 -15.036 1.00 85.06 108 GLU A C 1
ATOM 844 O O . GLU A 1 108 ? 22.244 8.399 -13.838 1.00 85.06 108 GLU A O 1
ATOM 849 N N . GLU A 1 109 ? 21.569 9.190 -15.819 1.00 80.81 109 GLU A N 1
ATOM 850 C CA . GLU A 1 109 ? 20.277 9.682 -15.328 1.00 80.81 109 GLU A CA 1
ATOM 851 C C . GLU A 1 109 ? 19.415 8.537 -14.770 1.00 80.81 109 GLU A C 1
ATOM 853 O O . GLU A 1 109 ? 18.905 8.612 -13.648 1.00 80.81 109 GLU A O 1
ATOM 858 N N . CYS A 1 110 ? 19.321 7.423 -15.503 1.00 82.31 110 CYS A N 1
ATOM 859 C CA . CYS A 1 110 ? 18.588 6.247 -15.043 1.00 82.31 110 CYS A CA 1
ATOM 860 C C . CYS A 1 110 ? 19.222 5.616 -13.788 1.00 82.31 110 CYS A C 1
ATOM 862 O O . CYS A 1 110 ? 18.506 5.186 -12.880 1.00 82.31 110 CYS A O 1
ATOM 864 N N . LEU A 1 111 ? 20.555 5.575 -13.703 1.00 83.62 111 LEU A N 1
ATOM 865 C CA . LEU A 1 111 ? 21.276 5.102 -12.516 1.00 83.62 111 LEU A CA 1
ATOM 866 C C . LEU A 1 111 ? 21.056 6.020 -11.306 1.00 83.62 111 LEU A C 1
ATOM 868 O O . LEU A 1 111 ? 20.901 5.529 -10.186 1.00 83.62 111 LEU A O 1
ATOM 872 N N . GLY A 1 112 ? 21.023 7.336 -11.516 1.00 84.25 112 GLY A N 1
ATOM 873 C CA . GLY A 1 112 ? 20.709 8.323 -10.485 1.00 84.25 112 GLY A CA 1
ATOM 874 C C . GLY A 1 112 ? 19.322 8.099 -9.886 1.00 84.25 112 GLY A C 1
ATOM 875 O O . GLY A 1 112 ? 19.177 8.032 -8.664 1.00 84.25 112 GLY A O 1
ATOM 876 N N . ASP A 1 113 ? 18.322 7.879 -10.737 1.00 81.62 113 ASP A N 1
ATOM 877 C CA . ASP A 1 113 ? 16.950 7.594 -10.314 1.00 81.62 113 ASP A CA 1
ATOM 878 C C . ASP A 1 113 ? 16.843 6.325 -9.458 1.00 81.62 113 ASP A C 1
ATOM 880 O O . ASP A 1 113 ? 16.179 6.331 -8.416 1.00 81.62 113 ASP A O 1
ATOM 884 N N . VAL A 1 114 ? 17.551 5.259 -9.846 1.00 84.31 114 VAL A N 1
ATOM 885 C CA . VAL A 1 114 ? 17.622 4.006 -9.077 1.00 84.31 114 VAL A CA 1
ATOM 886 C C . VAL A 1 114 ? 18.256 4.231 -7.704 1.00 84.31 114 VAL A C 1
ATOM 888 O O . VAL A 1 114 ? 17.712 3.773 -6.698 1.00 84.31 114 VAL A O 1
ATOM 891 N N . LYS A 1 115 ? 19.372 4.969 -7.632 1.00 84.31 115 LYS A N 1
A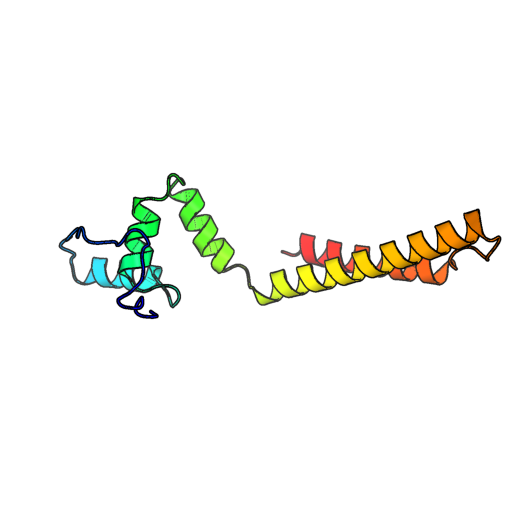TOM 892 C CA . LYS A 1 115 ? 20.055 5.270 -6.361 1.00 84.31 115 LYS A CA 1
ATOM 893 C C . LYS A 1 115 ? 19.148 6.043 -5.402 1.00 84.31 115 LYS A C 1
ATOM 895 O O . LYS A 1 115 ? 19.081 5.706 -4.222 1.00 84.31 115 LYS A O 1
ATOM 900 N N . VAL A 1 116 ? 18.416 7.040 -5.902 1.00 82.69 116 VAL A N 1
ATOM 901 C CA . VAL A 1 116 ? 17.483 7.838 -5.090 1.00 82.69 116 VAL A CA 1
ATOM 902 C C . VAL A 1 116 ? 16.317 6.990 -4.576 1.00 82.69 116 VAL A C 1
ATOM 904 O O . VAL A 1 116 ? 15.927 7.128 -3.415 1.00 82.69 116 VAL A O 1
ATOM 907 N N . ALA A 1 117 ? 15.760 6.111 -5.412 1.00 79.31 117 ALA A N 1
ATOM 908 C CA . ALA A 1 117 ? 14.679 5.220 -4.995 1.00 79.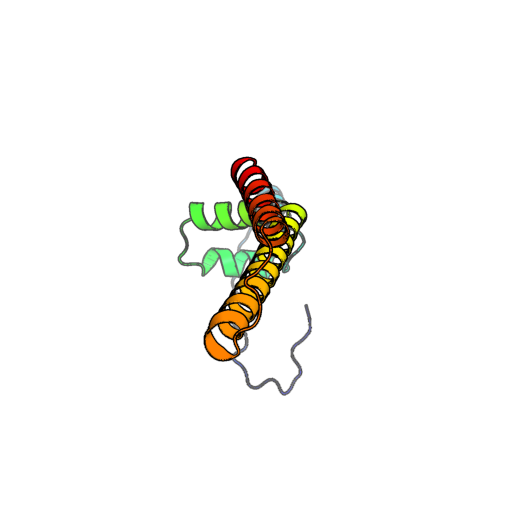31 117 ALA A CA 1
ATOM 909 C C . ALA A 1 117 ? 15.143 4.206 -3.936 1.00 79.31 117 ALA A C 1
ATOM 911 O O . ALA A 1 117 ? 14.450 4.015 -2.939 1.00 79.31 117 ALA A O 1
ATOM 912 N N . LEU A 1 118 ? 16.333 3.616 -4.102 1.00 77.31 118 LEU A N 1
ATOM 913 C CA . LEU A 1 118 ? 16.923 2.701 -3.119 1.00 77.31 118 LEU A CA 1
ATOM 914 C C . LEU A 1 118 ? 17.221 3.396 -1.786 1.00 77.31 118 LEU A C 1
ATOM 916 O O . LEU A 1 118 ? 16.870 2.864 -0.739 1.00 77.31 118 LEU A O 1
ATOM 920 N N . ALA A 1 119 ? 17.803 4.599 -1.811 1.00 78.50 119 ALA A N 1
ATOM 921 C CA . ALA A 1 119 ? 18.088 5.360 -0.594 1.00 78.50 119 ALA A CA 1
ATOM 922 C C . ALA A 1 119 ? 16.815 5.662 0.213 1.00 78.50 119 ALA A C 1
ATOM 924 O O . ALA A 1 119 ? 16.830 5.603 1.439 1.00 78.50 119 ALA A O 1
ATOM 925 N N . ARG A 1 120 ? 15.699 5.941 -0.471 1.00 73.19 120 ARG A N 1
ATOM 926 C CA . ARG A 1 120 ? 14.395 6.131 0.178 1.00 73.19 120 ARG A CA 1
ATOM 927 C C . ARG A 1 120 ? 13.800 4.832 0.700 1.00 73.19 120 ARG A C 1
ATOM 929 O O . ARG A 1 120 ? 13.240 4.847 1.780 1.00 73.19 120 ARG A O 1
ATOM 936 N N . ALA A 1 121 ? 13.930 3.729 -0.034 1.00 72.12 121 ALA A N 1
ATOM 937 C CA . ALA A 1 121 ? 13.436 2.430 0.414 1.00 72.12 121 ALA A CA 1
ATOM 938 C C . ALA A 1 121 ? 14.188 1.893 1.644 1.00 72.12 121 ALA A C 1
ATOM 940 O O . ALA A 1 121 ? 13.583 1.208 2.453 1.00 72.12 121 ALA A O 1
ATOM 941 N N . ILE A 1 122 ? 15.482 2.206 1.787 1.00 73.06 122 ILE A N 1
ATOM 942 C CA . ILE A 1 122 ? 16.302 1.836 2.958 1.00 73.06 122 ILE A CA 1
ATOM 943 C C . ILE A 1 122 ? 15.979 2.711 4.182 1.00 73.06 122 ILE A C 1
ATOM 945 O O . ILE A 1 122 ? 16.200 2.295 5.314 1.00 73.06 122 ILE A O 1
ATOM 949 N N . ALA A 1 123 ? 15.497 3.935 3.956 1.00 65.81 123 ALA A N 1
ATOM 950 C CA . ALA A 1 123 ? 15.128 4.875 5.013 1.00 65.81 123 ALA A CA 1
ATOM 951 C C . ALA A 1 123 ? 13.696 4.676 5.553 1.00 65.81 123 ALA A C 1
ATOM 953 O O . ALA A 1 123 ? 13.307 5.396 6.473 1.00 65.81 123 ALA A O 1
ATOM 954 N N . LEU A 1 124 ? 12.932 3.749 4.962 1.00 59.72 124 LEU A N 1
ATOM 955 C CA . LEU A 1 124 ? 11.598 3.307 5.384 1.00 59.72 124 LEU A CA 1
ATOM 956 C C . LEU A 1 124 ? 11.700 2.044 6.245 1.00 59.72 124 LEU A C 1
ATOM 958 O O . LEU A 1 124 ? 10.871 1.916 7.170 1.00 59.72 124 LEU A O 1
#

pLDDT: mean 76.86, std 12.75, range [45.81, 97.06]

Secondary structure (DSSP, 8-state):
-PPPPTT--SPP----------HHHHHHHHHHHTTSS-HHHHHHHHHH--S-HHHHHHHHHTTTS-HHHHHHHHHHHHHHHHHHHHHHHHHHHHHHH-PPPPPHHHHHHHHHHHHHHHHHHHT-

Radius of gyration: 24.7 Å; chains: 1; bounding box: 59×28×66 Å

Sequence (124 aa):
MARLRKDHQGERRTASITVQLTPQERARVTERAGKRGGLSEYVRRRLLSRESAAELESQTEAAAFDRKEVRALVVQLQRIGTNLNQLAAHANEARLAGKPLPSHGQIEECLGDVKVALARAIAL

Foldseek 3Di:
DDDDDPPDPDDDPPDDDDDDDDPVVVVVLQVLVPPPDHSVVSVVCVVPDPDDPVVVVVVSVVVVPPVVLVVVLVVLVVVLVVLVVVQVVQQVCCVPVVDDHDDPVSVVVSVVSVVVSVVSVVVD